Protein AF-A0A450VHU3-F1 (afdb_monomer)

Nearest PDB structures (foldseek):
  2o38-assembly1_A  TM=2.976E-01  e=6.116E+00  Rhodopseudomonas palustris CGA009

Structure (mmCIF, N/CA/C/O backbone):
data_AF-A0A450VHU3-F1
#
_entry.id   AF-A0A450VHU3-F1
#
loop_
_atom_site.group_PDB
_atom_site.id
_atom_site.type_symbol
_atom_site.label_atom_id
_atom_site.label_alt_id
_atom_site.label_comp_id
_atom_site.label_asym_id
_atom_site.label_entity_id
_atom_site.label_seq_id
_atom_site.pdbx_PDB_ins_code
_atom_site.Cartn_x
_atom_site.Cartn_y
_atom_site.Cartn_z
_atom_site.occupancy
_atom_site.B_iso_or_equiv
_atom_site.auth_seq_id
_atom_site.auth_comp_id
_atom_site.auth_asym_id
_atom_site.auth_atom_id
_atom_site.pdb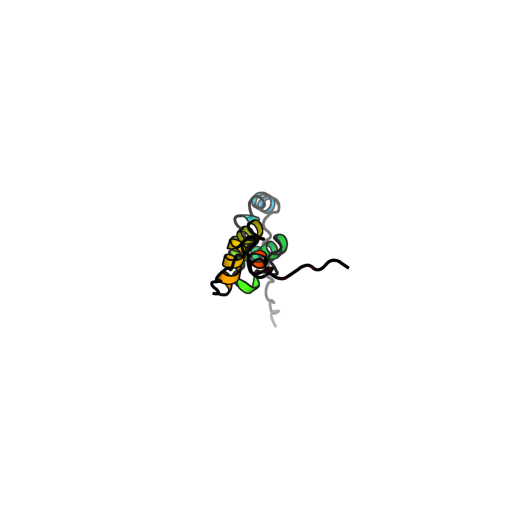x_PDB_model_num
ATOM 1 N N . MET A 1 1 ? 29.663 -41.269 -36.545 1.00 47.78 1 MET A N 1
ATOM 2 C CA . MET A 1 1 ? 29.900 -39.811 -36.421 1.00 47.78 1 MET A CA 1
ATOM 3 C C . MET A 1 1 ? 28.712 -39.185 -35.696 1.00 47.78 1 MET A C 1
ATOM 5 O O . MET A 1 1 ? 27.627 -39.164 -36.257 1.00 47.78 1 MET A O 1
ATOM 9 N N . LEU A 1 2 ? 28.878 -38.760 -34.440 1.00 49.16 2 LEU A N 1
ATOM 10 C CA . LEU A 1 2 ? 27.825 -38.135 -33.623 1.00 49.16 2 LEU A CA 1
ATOM 11 C C . LEU A 1 2 ? 27.987 -36.608 -33.668 1.00 49.16 2 LEU A C 1
ATOM 13 O O . LEU A 1 2 ? 29.069 -36.106 -33.373 1.00 49.16 2 LEU A O 1
ATOM 17 N N . ARG A 1 3 ? 26.937 -35.863 -34.042 1.00 57.44 3 ARG A N 1
ATOM 18 C CA . ARG A 1 3 ? 26.921 -34.396 -33.892 1.00 57.44 3 ARG A CA 1
ATOM 19 C C . ARG A 1 3 ? 26.882 -34.030 -32.400 1.00 57.44 3 ARG A C 1
ATOM 21 O O . ARG A 1 3 ? 26.161 -34.694 -31.653 1.00 57.44 3 ARG A O 1
ATOM 28 N N . PRO A 1 4 ? 27.574 -32.968 -31.954 1.00 61.75 4 PRO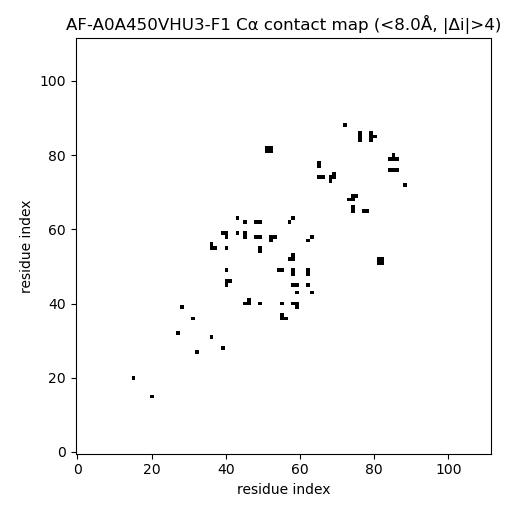 A N 1
ATOM 29 C CA . PRO A 1 4 ? 27.443 -32.505 -30.580 1.00 61.75 4 PRO A CA 1
ATOM 30 C C . PRO A 1 4 ? 26.038 -31.924 -30.354 1.00 61.75 4 PRO A C 1
ATOM 32 O O . PRO A 1 4 ? 25.518 -31.188 -31.195 1.00 61.75 4 PRO A O 1
ATOM 35 N N . ARG A 1 5 ? 25.418 -32.255 -29.210 1.00 52.56 5 ARG A N 1
ATOM 36 C CA . ARG A 1 5 ? 24.179 -31.613 -28.739 1.00 52.56 5 ARG A CA 1
ATOM 37 C C . ARG A 1 5 ? 24.461 -30.128 -28.518 1.00 52.56 5 ARG A C 1
ATOM 39 O O . ARG A 1 5 ? 25.167 -29.765 -27.582 1.00 52.56 5 ARG A O 1
ATOM 46 N N . SER A 1 6 ? 23.871 -29.277 -29.348 1.00 61.78 6 SER A N 1
ATOM 47 C CA . SER A 1 6 ? 23.689 -27.860 -29.048 1.00 61.78 6 SER A CA 1
ATOM 48 C C . SER A 1 6 ? 22.836 -27.742 -27.782 1.00 61.78 6 SER A C 1
ATOM 50 O O . SER A 1 6 ? 21.639 -28.032 -27.808 1.00 61.78 6 SER A O 1
ATOM 52 N N . GLY A 1 7 ? 23.466 -27.393 -26.658 1.00 66.75 7 GLY A N 1
ATOM 53 C CA . GLY A 1 7 ? 22.763 -27.045 -25.423 1.00 66.75 7 GLY A CA 1
ATOM 54 C C . GLY A 1 7 ? 21.861 -25.819 -25.623 1.00 66.75 7 GLY A C 1
ATOM 55 O O . GLY A 1 7 ? 22.026 -25.095 -26.609 1.00 66.75 7 GLY A O 1
ATOM 56 N N . PRO A 1 8 ? 20.892 -25.572 -24.724 1.00 58.72 8 PRO A N 1
ATOM 57 C CA . PRO A 1 8 ? 19.993 -24.436 -24.859 1.00 58.72 8 PRO A CA 1
ATOM 58 C C . PRO A 1 8 ? 20.810 -23.141 -24.874 1.00 58.72 8 PRO A C 1
ATOM 60 O O . PRO A 1 8 ? 21.558 -22.849 -23.939 1.00 58.72 8 PRO A O 1
ATOM 63 N N . SER A 1 9 ? 20.671 -22.375 -25.957 1.00 56.56 9 SER A N 1
ATOM 64 C CA . SER A 1 9 ? 21.189 -21.014 -26.048 1.00 56.56 9 SER A CA 1
ATOM 65 C C . SER A 1 9 ? 20.612 -20.224 -24.876 1.00 56.56 9 SER A C 1
ATOM 67 O O . SER A 1 9 ? 19.397 -20.018 -24.807 1.00 56.56 9 SER A O 1
ATOM 69 N N . LYS A 1 10 ? 21.464 -19.835 -23.915 1.00 60.94 10 LYS A N 1
ATOM 70 C CA . LYS A 1 10 ? 21.084 -18.884 -22.869 1.00 60.94 10 LYS A CA 1
ATOM 71 C C . LYS A 1 10 ? 20.579 -17.650 -23.606 1.00 60.94 10 LYS A C 1
ATOM 73 O O . LYS A 1 10 ? 21.378 -16.977 -24.254 1.00 60.94 10 LYS A O 1
ATOM 78 N N . ARG A 1 11 ? 19.267 -17.388 -23.561 1.00 53.41 11 ARG A N 1
ATOM 79 C CA . ARG A 1 11 ? 18.685 -16.156 -24.100 1.00 53.41 11 ARG A CA 1
ATOM 80 C C . ARG A 1 11 ? 19.435 -15.004 -23.443 1.00 53.41 11 ARG A C 1
ATOM 82 O O . ARG A 1 11 ? 19.249 -14.732 -22.262 1.00 53.41 11 ARG A O 1
ATOM 89 N N . ARG A 1 12 ? 20.350 -14.392 -24.191 1.00 56.09 12 ARG A N 1
ATOM 90 C CA . ARG A 1 12 ? 21.006 -13.157 -23.790 1.00 56.09 12 ARG A CA 1
ATOM 91 C C . ARG A 1 12 ? 19.868 -12.148 -23.749 1.00 56.09 12 ARG A C 1
ATOM 93 O O . ARG A 1 12 ? 19.287 -11.869 -24.794 1.00 56.09 12 ARG A O 1
ATOM 100 N N . PHE A 1 13 ? 19.475 -11.700 -22.559 1.00 55.38 13 PHE A N 1
ATOM 101 C CA . PHE A 1 13 ? 18.643 -10.509 -22.457 1.00 55.38 13 PHE A CA 1
ATOM 102 C C . PHE A 1 13 ? 19.382 -9.439 -23.260 1.00 55.38 13 PHE A C 1
ATOM 104 O O . PHE A 1 13 ? 20.540 -9.147 -22.959 1.00 55.38 13 PHE A O 1
ATOM 111 N N . ALA A 1 14 ? 18.794 -8.985 -24.367 1.00 57.59 14 ALA A N 1
ATOM 112 C CA . ALA A 1 14 ? 19.364 -7.888 -25.124 1.00 57.59 14 ALA A CA 1
ATOM 113 C C . ALA A 1 14 ? 19.279 -6.677 -24.200 1.00 57.59 14 ALA A C 1
ATOM 115 O O . ALA A 1 14 ? 18.187 -6.172 -23.947 1.00 57.59 14 ALA A O 1
ATOM 116 N N . SER A 1 15 ? 20.408 -6.306 -23.599 1.00 61.06 15 SER A N 1
ATOM 117 C CA . SER A 1 15 ? 20.477 -5.127 -22.753 1.00 61.06 15 SER A CA 1
ATOM 118 C C . SER A 1 15 ? 20.085 -3.937 -23.627 1.00 61.06 15 SER A C 1
ATOM 120 O O . SER A 1 15 ? 20.702 -3.776 -24.686 1.00 61.06 15 SER A O 1
ATOM 122 N N . PRO A 1 16 ? 19.071 -3.136 -23.252 1.00 70.06 16 PRO A N 1
ATOM 123 C CA . PRO A 1 16 ? 18.859 -1.860 -23.919 1.00 70.06 16 PRO A CA 1
ATOM 124 C C . PRO A 1 16 ? 20.165 -1.068 -23.866 1.00 70.06 16 PRO A C 1
ATOM 126 O O . PRO A 1 16 ? 20.967 -1.247 -22.938 1.00 70.06 16 PRO A O 1
ATOM 129 N N . ASN A 1 17 ? 20.404 -0.236 -24.878 1.00 86.12 17 ASN A N 1
ATOM 130 C CA . ASN A 1 17 ? 21.580 0.611 -24.844 1.00 86.12 17 ASN A CA 1
ATOM 131 C C . ASN A 1 17 ? 21.508 1.525 -23.606 1.00 86.12 17 ASN A C 1
ATOM 133 O O . ASN A 1 17 ? 20.420 1.913 -23.174 1.00 86.12 17 ASN A O 1
ATOM 137 N N . VAL A 1 18 ? 22.655 1.832 -23.003 1.00 84.75 18 VAL A N 1
ATOM 138 C CA . VAL A 1 18 ? 22.726 2.611 -21.760 1.00 84.75 18 VAL A CA 1
ATOM 139 C C . VAL A 1 18 ? 22.077 3.979 -21.953 1.00 84.75 18 VAL A C 1
ATOM 141 O O . VAL A 1 18 ? 21.338 4.425 -21.079 1.00 84.75 18 VAL A O 1
ATOM 144 N N . GLU A 1 19 ? 22.272 4.608 -23.111 1.00 88.56 19 GLU A N 1
ATOM 145 C CA . GLU A 1 19 ? 21.649 5.890 -23.441 1.00 88.56 19 GLU A CA 1
ATOM 146 C C . GLU A 1 19 ? 20.116 5.793 -23.464 1.00 88.56 19 GLU A C 1
ATOM 148 O O . GLU A 1 19 ? 19.445 6.642 -22.876 1.00 88.56 19 GLU A O 1
ATOM 153 N N . ASP A 1 20 ? 19.555 4.728 -24.045 1.00 87.62 20 ASP A N 1
ATOM 154 C CA . ASP A 1 20 ? 18.103 4.501 -24.079 1.00 87.62 20 ASP A CA 1
ATOM 155 C C . ASP A 1 20 ? 17.545 4.275 -22.668 1.00 87.62 20 ASP A C 1
ATOM 157 O O . ASP A 1 20 ? 16.483 4.790 -22.309 1.00 87.62 20 ASP A O 1
ATOM 161 N N . ALA A 1 21 ? 18.285 3.531 -21.840 1.00 83.50 21 ALA A N 1
ATOM 162 C CA . ALA A 1 21 ? 17.920 3.297 -20.451 1.00 83.50 21 ALA A CA 1
ATOM 163 C C . ALA A 1 21 ? 17.919 4.603 -19.646 1.00 83.50 21 ALA A C 1
ATOM 165 O O . ALA A 1 21 ? 16.960 4.856 -18.920 1.00 83.50 21 ALA A O 1
ATOM 166 N N . ILE A 1 22 ? 18.942 5.452 -19.808 1.00 86.75 22 ILE A N 1
ATOM 167 C CA . ILE A 1 22 ? 19.038 6.765 -19.148 1.00 86.75 22 ILE A CA 1
ATOM 168 C C . ILE A 1 22 ? 17.852 7.650 -19.535 1.00 86.75 22 ILE A C 1
ATOM 170 O O . ILE A 1 22 ? 17.225 8.245 -18.657 1.00 86.75 22 ILE A O 1
ATOM 174 N N . VAL A 1 23 ? 17.510 7.705 -20.825 1.00 89.31 23 VAL A N 1
ATOM 175 C CA . VAL A 1 23 ? 16.359 8.474 -21.326 1.00 89.31 23 VAL A CA 1
ATOM 176 C C . VAL A 1 23 ? 15.036 7.960 -20.746 1.00 89.31 23 VAL A C 1
ATOM 178 O O . VAL A 1 23 ? 14.119 8.750 -20.535 1.00 89.31 23 VAL A O 1
ATOM 181 N N . GLY A 1 24 ? 14.936 6.664 -20.442 1.00 83.44 24 GLY A N 1
ATOM 182 C CA . GLY A 1 24 ? 13.753 6.044 -19.840 1.00 83.44 24 GLY A CA 1
ATOM 183 C C . GLY A 1 24 ? 13.625 6.182 -18.316 1.00 83.44 24 GLY A C 1
ATOM 184 O O . GLY A 1 24 ? 12.571 5.850 -17.773 1.00 83.44 24 GLY A O 1
ATOM 185 N N . LEU A 1 25 ? 14.656 6.654 -17.603 1.00 86.50 25 LEU A N 1
ATOM 186 C CA . LEU A 1 25 ? 14.618 6.784 -16.136 1.00 86.50 25 LEU A CA 1
ATOM 187 C C . LEU A 1 25 ? 13.600 7.818 -15.615 1.00 86.50 25 LEU A C 1
ATOM 189 O O . LEU A 1 25 ? 12.936 7.540 -14.607 1.00 86.50 25 LEU A O 1
ATOM 193 N N . PRO A 1 26 ? 1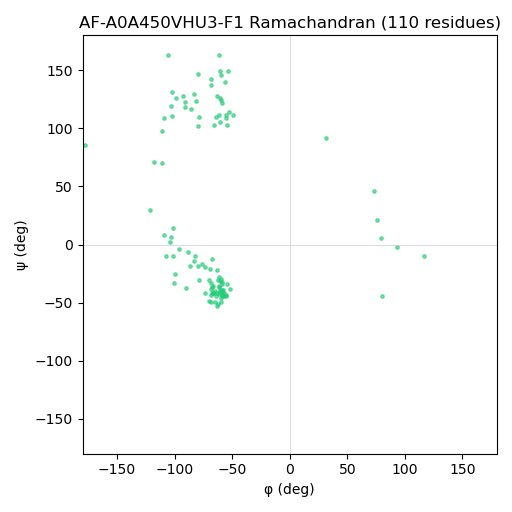3.447 9.009 -16.226 1.00 91.25 26 PRO A N 1
ATOM 194 C CA . PRO A 1 26 ? 12.494 9.999 -15.742 1.00 91.25 26 PRO A CA 1
ATOM 195 C C . PRO A 1 26 ? 11.055 9.467 -15.761 1.00 91.25 26 PRO A C 1
ATOM 197 O O . PRO A 1 26 ? 10.541 9.018 -16.781 1.00 91.25 26 PRO A O 1
ATOM 200 N N . GLY A 1 27 ? 10.372 9.540 -14.615 1.00 86.56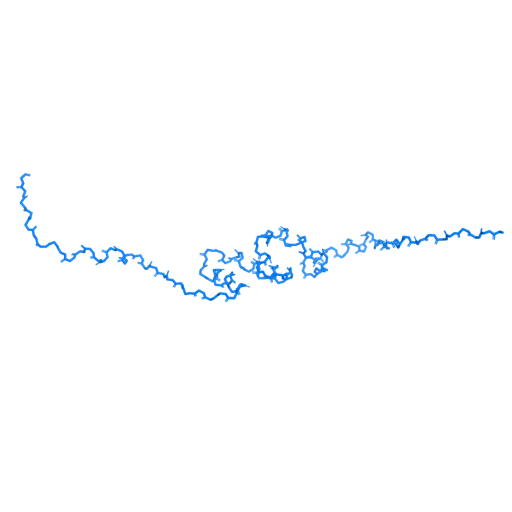 27 GLY A N 1
ATOM 201 C CA . GLY A 1 27 ? 8.971 9.119 -14.497 1.00 86.56 27 GLY A CA 1
ATOM 202 C C . GLY A 1 27 ? 8.750 7.606 -14.379 1.00 86.56 27 GLY A C 1
ATOM 203 O O . GLY A 1 27 ? 7.596 7.179 -14.313 1.00 86.56 27 GLY A O 1
ATOM 204 N N . ILE A 1 28 ? 9.809 6.796 -14.268 1.00 90.12 28 ILE A N 1
ATOM 205 C CA . ILE A 1 28 ? 9.692 5.335 -14.116 1.00 90.12 28 ILE A CA 1
ATOM 206 C C . ILE A 1 28 ? 8.897 4.923 -12.867 1.00 90.12 28 ILE A C 1
ATOM 208 O O . ILE A 1 28 ? 8.209 3.910 -12.885 1.00 90.12 28 ILE A O 1
ATOM 212 N N . LYS A 1 29 ? 8.919 5.731 -11.797 1.00 85.06 29 LYS A N 1
ATOM 213 C CA . LYS A 1 29 ? 8.114 5.507 -10.580 1.00 85.06 29 LYS A CA 1
ATOM 214 C C . LYS A 1 29 ? 6.615 5.824 -10.768 1.00 85.06 29 LYS A C 1
ATOM 216 O O . LYS A 1 29 ? 5.803 5.379 -9.971 1.00 85.06 29 LYS A O 1
ATOM 221 N N . LEU A 1 30 ? 6.249 6.602 -11.797 1.00 86.88 30 LEU A N 1
ATOM 222 C CA . LEU A 1 30 ? 4.851 6.930 -12.128 1.00 86.88 30 LEU A CA 1
ATOM 223 C C . LEU A 1 30 ? 4.238 5.917 -13.101 1.00 86.88 30 LEU A C 1
ATOM 225 O O . LEU A 1 30 ? 3.060 5.594 -12.998 1.00 86.88 30 LEU A O 1
ATOM 229 N N . ARG A 1 31 ? 5.029 5.438 -14.066 1.00 87.31 31 ARG A N 1
ATOM 230 C CA . ARG A 1 31 ? 4.654 4.371 -15.005 1.00 87.31 31 ARG A CA 1
ATOM 231 C C . ARG A 1 31 ? 5.595 3.196 -14.813 1.00 87.31 31 ARG A C 1
ATOM 233 O O . ARG A 1 31 ? 6.493 2.958 -15.617 1.00 87.31 31 ARG A O 1
ATOM 240 N N . SER A 1 32 ? 5.414 2.523 -13.686 1.00 87.44 32 SER A N 1
ATOM 241 C CA . SER A 1 32 ? 6.291 1.441 -13.268 1.00 87.44 32 SER A CA 1
ATOM 242 C C . SER A 1 32 ? 5.902 0.131 -13.938 1.00 87.44 32 SER A C 1
ATOM 244 O O . SER A 1 32 ? 4.737 -0.252 -13.875 1.00 87.44 32 SER A O 1
ATOM 246 N N . PRO A 1 33 ? 6.861 -0.579 -14.547 1.00 90.25 33 PRO A N 1
ATOM 247 C CA . PRO A 1 33 ? 6.663 -1.973 -14.911 1.00 90.25 33 PRO A CA 1
ATOM 248 C C . PRO A 1 33 ? 6.383 -2.825 -13.665 1.00 90.25 33 PRO A C 1
ATOM 250 O O . PRO A 1 33 ? 6.954 -2.563 -12.604 1.00 90.25 33 PRO A O 1
ATOM 253 N N . ASP A 1 34 ? 5.601 -3.896 -13.810 1.00 91.56 34 ASP A N 1
ATOM 254 C CA . ASP A 1 34 ? 5.166 -4.747 -12.689 1.00 91.56 34 ASP A CA 1
ATOM 255 C C . ASP A 1 34 ? 6.324 -5.297 -11.841 1.00 91.56 34 ASP A C 1
ATOM 257 O O . ASP A 1 34 ? 6.220 -5.401 -10.620 1.00 91.56 34 ASP A O 1
ATOM 261 N N . PHE A 1 35 ? 7.473 -5.587 -12.465 1.00 91.56 35 PHE A N 1
ATOM 262 C CA . PHE A 1 35 ? 8.656 -6.085 -11.756 1.00 91.56 35 PHE A CA 1
ATOM 263 C C . PHE A 1 35 ? 9.227 -5.081 -10.740 1.00 91.56 35 PHE A C 1
ATOM 265 O O . PHE A 1 35 ? 9.948 -5.481 -9.827 1.00 91.56 35 PHE A O 1
ATOM 272 N N . LEU A 1 36 ? 8.942 -3.785 -10.901 1.00 94.25 36 LEU A N 1
ATOM 273 C CA . LEU A 1 36 ? 9.424 -2.724 -10.019 1.00 94.25 36 LEU A CA 1
ATOM 274 C C . LEU A 1 36 ? 8.501 -2.526 -8.807 1.00 94.25 36 LEU A C 1
ATOM 276 O O . LEU A 1 36 ? 8.932 -1.959 -7.804 1.00 94.25 36 LEU A O 1
ATOM 280 N N . LEU A 1 37 ? 7.253 -3.009 -8.862 1.00 94.81 37 LEU A N 1
ATOM 281 C CA . LEU A 1 37 ? 6.258 -2.783 -7.808 1.00 94.81 37 LEU A CA 1
ATOM 282 C C . LEU A 1 37 ? 6.704 -3.301 -6.430 1.00 94.81 37 LEU A C 1
ATOM 284 O O . LEU A 1 37 ? 6.577 -2.540 -5.474 1.00 94.81 37 LEU A O 1
ATOM 288 N N . PRO A 1 38 ? 7.296 -4.507 -6.279 1.00 94.19 38 PRO A N 1
ATOM 289 C CA . PRO A 1 38 ? 7.782 -4.958 -4.972 1.00 94.19 38 PRO A CA 1
ATOM 290 C C . PRO A 1 38 ? 8.869 -4.045 -4.392 1.00 94.19 38 PRO A C 1
ATOM 292 O O . PRO A 1 38 ? 8.892 -3.790 -3.189 1.00 94.19 38 PRO A O 1
ATOM 295 N N . TRP A 1 39 ? 9.747 -3.510 -5.247 1.00 95.38 39 TRP A N 1
ATOM 296 C CA . TRP A 1 39 ? 10.770 -2.559 -4.818 1.00 95.38 39 TRP A CA 1
ATOM 297 C C . TRP A 1 39 ? 10.150 -1.224 -4.399 1.00 95.38 39 TRP A C 1
ATOM 299 O O . TRP A 1 39 ? 10.565 -0.656 -3.398 1.00 95.38 39 TRP A O 1
ATOM 309 N N . LEU A 1 40 ? 9.116 -0.752 -5.100 1.00 95.88 40 LEU A N 1
ATOM 310 C CA . LEU A 1 40 ? 8.390 0.463 -4.719 1.00 95.88 40 LEU A CA 1
ATOM 311 C C . LEU A 1 40 ? 7.611 0.302 -3.412 1.00 95.88 40 LEU A C 1
ATOM 313 O O . LEU A 1 40 ? 7.573 1.235 -2.618 1.00 95.88 40 LEU A O 1
ATOM 317 N N . VAL A 1 41 ? 7.032 -0.871 -3.151 1.00 96.56 41 VAL A N 1
ATOM 318 C CA . VAL A 1 41 ? 6.409 -1.181 -1.854 1.00 96.56 41 VAL A CA 1
ATOM 319 C C . VAL A 1 41 ? 7.433 -1.047 -0.722 1.00 96.56 41 VAL A C 1
ATOM 321 O O . VAL A 1 41 ? 7.130 -0.440 0.305 1.00 96.56 41 VAL A O 1
ATOM 324 N N . TRP A 1 42 ? 8.653 -1.555 -0.919 1.00 96.25 42 TRP A N 1
ATOM 325 C CA . TRP A 1 42 ? 9.745 -1.411 0.047 1.00 96.25 42 TRP A CA 1
ATOM 326 C C . TRP A 1 42 ? 10.249 0.033 0.170 1.00 96.25 42 TRP A C 1
ATOM 328 O O . TRP A 1 42 ? 10.319 0.553 1.277 1.00 96.25 42 TRP A O 1
ATOM 338 N N . GLU A 1 43 ? 10.539 0.697 -0.951 1.00 95.75 43 GLU A N 1
ATOM 339 C CA . GLU A 1 43 ? 11.034 2.082 -1.019 1.00 95.75 43 GLU A CA 1
ATOM 340 C C . GLU A 1 43 ? 10.070 3.039 -0.324 1.00 95.75 43 GLU A C 1
ATOM 342 O O . GLU A 1 43 ? 10.473 3.940 0.412 1.00 95.75 43 GLU A O 1
ATOM 347 N N . TYR A 1 44 ? 8.770 2.838 -0.542 1.00 95.25 44 TYR A N 1
ATOM 348 C CA . TYR A 1 44 ? 7.779 3.626 0.149 1.00 95.25 44 TYR A CA 1
ATOM 349 C C . TYR A 1 44 ? 7.608 3.181 1.595 1.00 95.25 44 TYR A C 1
ATOM 351 O O . TYR A 1 44 ? 7.082 3.986 2.333 1.00 95.25 44 TYR A O 1
ATOM 359 N N . GLY A 1 45 ? 8.039 2.015 2.072 1.00 94.94 45 GLY A N 1
ATOM 360 C CA . GLY A 1 45 ? 7.794 1.576 3.456 1.00 94.94 45 GLY A CA 1
ATOM 361 C C . GLY A 1 45 ? 6.336 1.167 3.669 1.00 94.94 45 GLY A C 1
ATOM 362 O O . GLY A 1 45 ? 5.651 1.658 4.567 1.00 94.94 45 GLY A O 1
ATOM 363 N N . LEU A 1 46 ? 5.818 0.378 2.729 1.00 96.00 46 LEU A N 1
ATOM 364 C CA . LEU A 1 46 ? 4.460 -0.173 2.723 1.00 96.00 46 LEU A CA 1
ATOM 365 C C . LEU A 1 46 ? 4.452 -1.684 2.988 1.00 96.00 46 LEU A C 1
ATOM 367 O O . LEU A 1 46 ? 3.413 -2.327 2.871 1.00 96.00 46 LEU A O 1
ATOM 371 N N . THR A 1 47 ? 5.598 -2.258 3.344 1.00 95.81 47 THR A N 1
ATOM 372 C CA . THR A 1 47 ? 5.799 -3.697 3.552 1.00 95.81 47 THR A CA 1
ATOM 373 C C . THR A 1 47 ? 4.890 -4.297 4.619 1.00 95.81 47 THR A C 1
ATOM 375 O O . THR A 1 47 ? 4.473 -5.443 4.498 1.00 95.81 47 THR A O 1
ATOM 378 N N . GLU A 1 48 ? 4.544 -3.520 5.635 1.00 93.62 48 GLU A N 1
ATOM 379 C CA . GLU A 1 48 ? 3.727 -3.922 6.776 1.00 93.62 48 GLU A CA 1
ATOM 380 C C . GLU A 1 48 ? 2.240 -3.953 6.425 1.00 93.62 48 GLU A C 1
ATOM 382 O O . GLU A 1 48 ? 1.493 -4.743 6.994 1.00 93.62 48 GLU A O 1
ATOM 387 N N . VAL A 1 49 ? 1.809 -3.096 5.494 1.00 93.88 49 VAL A N 1
ATOM 388 C CA . VAL A 1 49 ? 0.395 -2.956 5.113 1.00 93.88 49 VAL A CA 1
ATOM 389 C C . VAL A 1 49 ? 0.042 -3.704 3.831 1.00 93.88 49 VAL A C 1
ATOM 391 O O . VAL A 1 49 ? -1.101 -4.122 3.661 1.00 93.88 49 VAL A O 1
ATOM 394 N N . ALA A 1 50 ? 1.018 -3.928 2.949 1.00 95.12 50 ALA A N 1
ATOM 395 C CA . ALA A 1 50 ? 0.825 -4.630 1.684 1.00 95.12 50 ALA A CA 1
ATOM 396 C C . ALA A 1 50 ? 0.130 -6.004 1.818 1.00 95.12 50 ALA A C 1
ATOM 398 O O . ALA A 1 50 ? -0.726 -6.290 0.978 1.00 95.12 50 ALA A O 1
ATOM 399 N N . PRO A 1 51 ? 0.393 -6.835 2.854 1.00 95.00 51 PRO A N 1
ATOM 400 C CA . PRO A 1 51 ? -0.287 -8.122 3.011 1.00 95.00 51 PRO A CA 1
ATOM 401 C C . PRO A 1 51 ? -1.808 -8.024 3.179 1.00 95.00 51 PRO A C 1
ATOM 403 O O . PRO A 1 51 ? -2.510 -8.954 2.797 1.00 95.00 51 PRO A O 1
ATOM 406 N N . TYR A 1 52 ? -2.325 -6.914 3.717 1.00 94.19 52 TYR A N 1
ATOM 407 C CA . TYR A 1 52 ? -3.769 -6.713 3.898 1.00 94.19 52 TYR A CA 1
ATOM 408 C C . TYR A 1 52 ? -4.475 -6.280 2.609 1.00 94.19 52 TYR A C 1
ATOM 410 O O . TYR A 1 52 ? -5.689 -6.398 2.508 1.00 94.19 52 TYR A O 1
ATOM 418 N N . ILE A 1 53 ? -3.718 -5.786 1.628 1.00 94.75 53 ILE A N 1
ATOM 419 C CA . ILE A 1 53 ? -4.231 -5.276 0.351 1.00 94.75 53 ILE A CA 1
ATOM 420 C C . ILE A 1 53 ? -4.058 -6.318 -0.768 1.00 94.75 53 ILE A C 1
ATOM 422 O O . ILE A 1 53 ? -4.875 -6.404 -1.683 1.00 94.75 53 ILE A O 1
ATOM 426 N N . GLY A 1 54 ? -2.997 -7.126 -0.705 1.00 91.38 54 GLY A N 1
ATOM 427 C CA . GLY A 1 54 ? -2.733 -8.248 -1.610 1.00 91.38 54 GLY A CA 1
ATOM 428 C C . GLY A 1 54 ? -2.140 -7.858 -2.969 1.00 91.38 54 GLY A C 1
ATOM 429 O O . GLY A 1 54 ? -1.177 -8.485 -3.406 1.00 91.38 54 GLY A O 1
ATOM 430 N N . ASP A 1 55 ? -2.659 -6.816 -3.623 1.00 93.69 55 ASP A N 1
ATOM 431 C CA . ASP A 1 55 ? -2.124 -6.308 -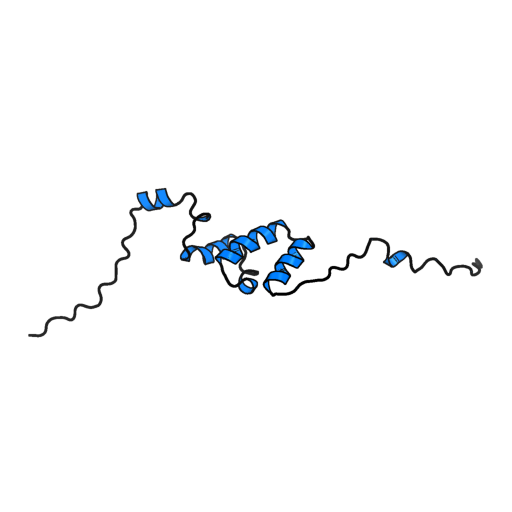4.895 1.00 93.69 55 ASP A CA 1
ATOM 432 C C . ASP A 1 55 ? -1.056 -5.213 -4.667 1.00 93.69 55 ASP A C 1
ATOM 434 O O . ASP A 1 55 ? -1.360 -4.193 -4.045 1.00 93.69 55 ASP A O 1
ATOM 438 N N . PRO A 1 56 ? 0.190 -5.359 -5.167 1.00 93.88 56 PRO A N 1
ATOM 439 C CA . PRO A 1 56 ? 1.255 -4.371 -4.960 1.00 93.88 56 PRO A CA 1
ATOM 440 C C . PRO A 1 56 ? 0.953 -2.984 -5.543 1.00 93.88 56 PRO A C 1
ATOM 442 O O . PRO A 1 56 ? 1.333 -1.973 -4.952 1.00 93.88 56 PRO A O 1
ATOM 445 N N . GLY A 1 57 ? 0.272 -2.915 -6.691 1.00 94.19 57 GLY A N 1
ATOM 446 C CA . GLY A 1 57 ? -0.106 -1.643 -7.313 1.00 94.19 57 GLY A CA 1
ATOM 447 C C . GLY A 1 57 ? -1.153 -0.897 -6.485 1.00 94.19 57 GLY A C 1
ATOM 448 O O . GLY A 1 57 ? -1.035 0.308 -6.246 1.00 94.19 57 GLY A O 1
ATOM 449 N N . LEU A 1 58 ? -2.148 -1.629 -5.987 1.00 94.56 58 LEU A N 1
ATOM 450 C CA . LEU A 1 58 ? -3.151 -1.153 -5.042 1.00 94.56 58 LEU A CA 1
ATOM 451 C C . LEU A 1 58 ? -2.505 -0.747 -3.716 1.00 94.56 58 LEU A C 1
ATOM 453 O O . LEU A 1 58 ? -2.827 0.318 -3.202 1.00 94.56 58 LEU A O 1
ATOM 457 N N . ALA A 1 59 ? -1.547 -1.524 -3.205 1.00 95.69 59 ALA A N 1
ATOM 458 C CA . ALA A 1 59 ? -0.832 -1.213 -1.971 1.00 95.69 59 ALA A CA 1
ATOM 459 C C . ALA A 1 59 ? -0.078 0.115 -2.067 1.00 95.69 59 ALA A C 1
ATOM 461 O O . ALA A 1 59 ? -0.127 0.906 -1.131 1.00 95.69 59 ALA A O 1
ATOM 462 N N . ILE A 1 60 ? 0.559 0.404 -3.206 1.00 95.44 60 ILE A N 1
ATOM 463 C CA . ILE A 1 60 ? 1.181 1.710 -3.463 1.00 95.44 60 ILE A CA 1
ATOM 464 C C . ILE A 1 60 ? 0.113 2.807 -3.465 1.00 95.44 60 ILE A C 1
ATOM 466 O O . ILE A 1 60 ? 0.246 3.795 -2.748 1.00 95.44 60 ILE A O 1
ATOM 470 N N . ARG A 1 61 ? -0.972 2.639 -4.225 1.00 94.06 61 ARG A N 1
ATOM 471 C CA . ARG A 1 61 ? -1.999 3.681 -4.360 1.00 94.06 61 ARG A CA 1
ATOM 472 C C . ARG A 1 61 ? -2.709 3.994 -3.038 1.00 94.06 61 ARG A C 1
ATOM 474 O O . ARG A 1 61 ? -2.742 5.151 -2.628 1.00 94.06 61 ARG A O 1
ATOM 481 N N . GLU A 1 62 ? -3.242 2.977 -2.372 1.00 94.69 62 GLU A N 1
ATOM 482 C CA . GLU A 1 62 ? -3.991 3.117 -1.117 1.00 94.69 62 GLU A CA 1
ATOM 483 C C . GLU A 1 62 ? -3.055 3.417 0.057 1.00 94.69 62 GLU A C 1
ATOM 485 O O . GLU A 1 62 ? -3.328 4.289 0.879 1.00 94.69 62 GLU A O 1
ATOM 490 N N . GLY A 1 63 ? -1.902 2.748 0.113 1.00 94.69 63 GLY A N 1
ATOM 491 C CA . GLY A 1 63 ? -0.944 2.884 1.204 1.00 94.69 63 GLY A CA 1
ATOM 492 C C . GLY A 1 63 ? -0.291 4.265 1.284 1.00 94.69 63 GLY A C 1
ATOM 493 O O . GLY A 1 63 ? -0.066 4.771 2.387 1.00 94.69 63 GLY A O 1
ATOM 494 N N . LEU A 1 64 ? -0.026 4.921 0.145 1.00 94.25 64 LEU A N 1
ATOM 495 C CA . LEU A 1 64 ? 0.456 6.310 0.135 1.00 94.25 64 LEU A CA 1
ATOM 496 C C . LEU A 1 64 ? -0.604 7.290 0.659 1.00 94.25 64 LEU A C 1
ATOM 498 O O . LEU A 1 64 ? -0.265 8.181 1.441 1.00 94.25 64 LEU A O 1
ATOM 502 N N . ILE A 1 65 ? -1.873 7.113 0.273 1.00 93.69 65 ILE A N 1
ATOM 503 C CA . ILE A 1 65 ? -2.989 7.943 0.761 1.00 93.69 65 ILE A CA 1
ATOM 504 C C . ILE A 1 65 ? -3.173 7.735 2.266 1.00 93.69 65 ILE A C 1
ATOM 506 O O . ILE A 1 65 ? -3.201 8.706 3.027 1.00 93.69 65 ILE A O 1
ATOM 510 N N . TRP A 1 66 ? -3.232 6.476 2.702 1.00 95.00 66 TRP A N 1
ATOM 511 C CA . TRP A 1 66 ? -3.364 6.094 4.105 1.00 95.00 66 TRP A CA 1
ATOM 512 C C . TRP A 1 66 ? -2.262 6.701 4.972 1.00 95.00 66 TRP A C 1
ATOM 514 O O . TRP A 1 66 ? -2.550 7.276 6.022 1.00 95.00 66 TRP A O 1
ATOM 524 N N . ARG A 1 67 ? -1.001 6.668 4.513 1.00 93.88 67 ARG A N 1
ATOM 525 C CA . ARG A 1 67 ? 0.126 7.260 5.250 1.00 93.88 67 ARG A CA 1
ATOM 526 C C . ARG A 1 67 ? -0.094 8.730 5.569 1.00 93.88 67 ARG A C 1
ATOM 528 O O . ARG A 1 67 ? 0.227 9.159 6.676 1.00 93.88 67 ARG A O 1
ATOM 535 N N . HIS A 1 68 ? -0.594 9.485 4.596 1.00 94.25 68 HIS A N 1
ATOM 536 C CA . HIS A 1 68 ? -0.786 10.925 4.730 1.00 94.25 68 HIS A CA 1
ATOM 537 C C . HIS A 1 68 ? -1.907 11.281 5.716 1.00 94.25 68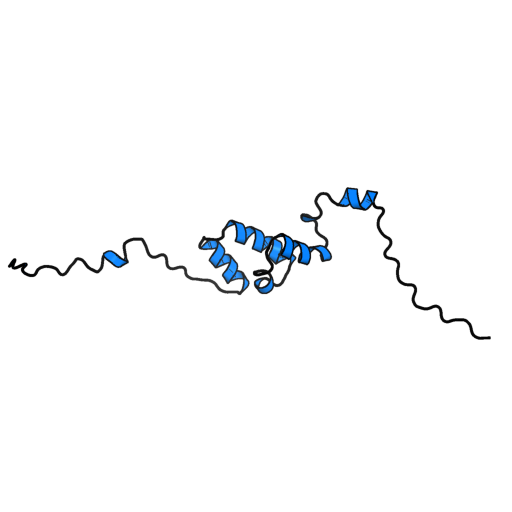 HIS A C 1
ATOM 539 O O . HIS A 1 68 ? -1.928 12.388 6.238 1.00 94.25 68 HIS A O 1
ATOM 545 N N . ARG A 1 69 ? -2.821 10.341 5.985 1.00 94.62 69 ARG A N 1
ATOM 546 C CA . ARG A 1 69 ? -3.961 10.511 6.895 1.00 94.62 69 ARG A CA 1
ATOM 547 C C . ARG A 1 69 ? -3.765 9.817 8.246 1.00 94.62 69 ARG A C 1
ATOM 549 O O . ARG A 1 69 ? -4.669 9.836 9.070 1.00 94.62 69 ARG A O 1
ATOM 556 N N . ARG A 1 70 ? -2.615 9.178 8.501 1.00 90.88 70 ARG A N 1
ATOM 557 C CA . ARG A 1 70 ? -2.399 8.449 9.764 1.00 90.88 70 ARG A CA 1
ATOM 558 C C . ARG A 1 70 ? -2.609 9.352 10.977 1.00 90.88 70 ARG A C 1
ATOM 560 O O . ARG A 1 70 ? -2.156 10.490 10.994 1.00 90.88 70 ARG A O 1
ATOM 567 N N . GLY A 1 71 ? -3.243 8.786 12.001 1.00 89.81 71 GLY A N 1
ATOM 568 C CA . GLY A 1 71 ? -3.640 9.508 13.209 1.00 89.81 71 GLY A CA 1
ATOM 569 C C . GLY A 1 71 ? -5.068 10.055 13.162 1.00 89.81 71 GLY A C 1
ATOM 570 O O . GLY A 1 71 ? -5.509 10.613 14.158 1.00 89.81 71 GLY A O 1
ATOM 571 N N . THR A 1 72 ? -5.795 9.877 12.053 1.00 93.69 72 THR A N 1
ATOM 572 C CA . THR A 1 72 ? -7.225 10.197 11.955 1.00 93.69 72 THR A CA 1
ATOM 573 C C . THR A 1 72 ? -8.097 8.942 11.958 1.00 93.69 72 THR A C 1
ATOM 575 O O . THR A 1 72 ? -7.631 7.828 11.691 1.00 93.69 72 THR A O 1
ATOM 578 N N . THR A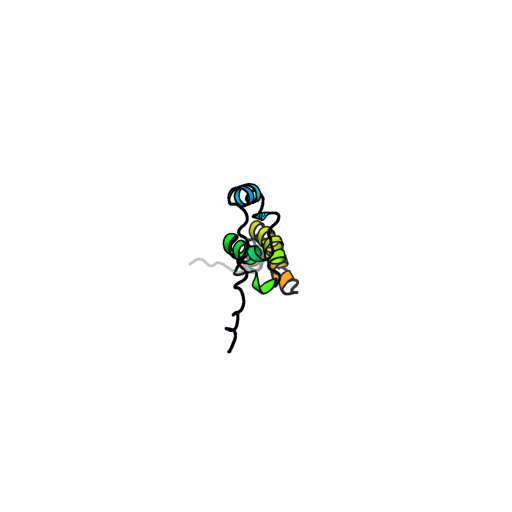 1 73 ? -9.385 9.144 12.218 1.00 93.75 73 THR A N 1
ATOM 579 C CA . THR A 1 73 ? -10.448 8.143 12.074 1.00 93.75 73 THR A CA 1
ATOM 580 C C . THR A 1 73 ? -10.542 7.615 10.640 1.00 93.75 73 THR A C 1
ATOM 582 O O . THR A 1 73 ? -10.602 6.405 10.442 1.00 93.75 73 THR A O 1
ATOM 585 N N . ASP A 1 74 ? -10.403 8.483 9.634 1.00 93.25 74 ASP A N 1
ATOM 586 C CA . ASP A 1 74 ? -10.403 8.093 8.216 1.00 93.25 74 ASP A CA 1
ATOM 587 C C . ASP A 1 74 ? -9.308 7.072 7.874 1.00 93.25 74 ASP A C 1
ATOM 589 O O . ASP A 1 74 ? -9.517 6.161 7.072 1.00 93.25 74 ASP A O 1
ATOM 593 N N . ALA A 1 75 ? -8.108 7.215 8.449 1.00 94.00 75 ALA A N 1
ATOM 594 C CA . ALA A 1 75 ? -7.030 6.257 8.210 1.00 94.00 75 ALA A CA 1
ATOM 595 C C . ALA A 1 75 ? -7.311 4.897 8.859 1.00 94.00 75 ALA A C 1
ATOM 597 O O . ALA A 1 75 ? -6.870 3.872 8.331 1.00 94.00 75 ALA A O 1
ATOM 598 N N . LEU A 1 76 ? -8.039 4.880 9.978 1.00 93.06 76 LEU A N 1
ATOM 599 C CA . LEU A 1 76 ? -8.487 3.650 10.624 1.00 93.06 76 LEU A CA 1
ATOM 600 C C . LEU A 1 76 ? -9.556 2.951 9.779 1.00 93.06 76 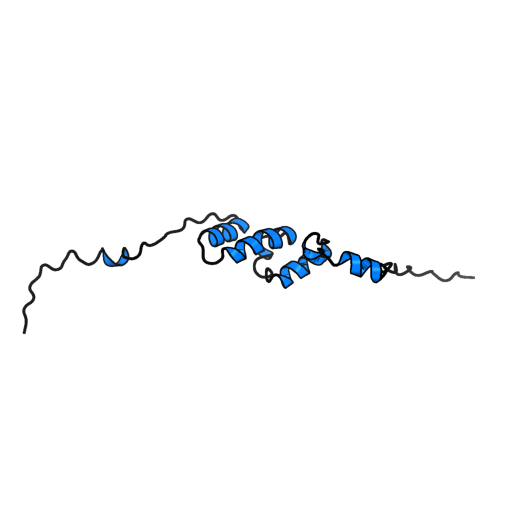LEU A C 1
ATOM 602 O O . LEU A 1 76 ? -9.415 1.765 9.490 1.00 93.06 76 LEU A O 1
ATOM 606 N N . GLU A 1 77 ? -10.571 3.687 9.329 1.00 94.25 77 GLU A N 1
ATOM 607 C CA . GLU A 1 77 ? -11.613 3.177 8.430 1.00 94.25 77 GLU A CA 1
ATOM 608 C C . GLU A 1 77 ? -11.022 2.623 7.132 1.00 94.25 77 GLU A C 1
ATOM 610 O O . GLU A 1 77 ? -11.370 1.522 6.713 1.00 94.25 77 GLU A O 1
ATOM 615 N N . CYS A 1 78 ? -10.070 3.340 6.529 1.00 93.69 78 CYS A N 1
ATOM 616 C CA . CYS A 1 78 ? -9.364 2.898 5.328 1.00 93.69 78 CYS A CA 1
ATOM 617 C C . CYS A 1 78 ? -8.620 1.569 5.551 1.00 93.69 78 CYS A C 1
ATOM 619 O O . CYS A 1 78 ? -8.790 0.636 4.767 1.00 93.69 78 CYS A O 1
ATOM 621 N N . ALA A 1 79 ? -7.842 1.456 6.635 1.00 93.75 79 ALA A N 1
ATOM 622 C CA . ALA A 1 79 ? -7.068 0.248 6.920 1.00 93.75 79 ALA A CA 1
ATOM 623 C C . ALA A 1 79 ? -7.951 -0.962 7.253 1.00 93.75 79 ALA A C 1
ATOM 625 O O . ALA A 1 79 ? -7.690 -2.071 6.786 1.00 93.75 79 ALA A O 1
ATOM 626 N N . LEU A 1 80 ? -9.009 -0.756 8.041 1.00 94.00 80 LEU A N 1
ATOM 627 C CA . LEU A 1 80 ? -9.976 -1.805 8.369 1.00 94.00 80 LEU A CA 1
ATOM 628 C C . LEU A 1 80 ? -10.800 -2.216 7.143 1.00 94.00 80 LEU A C 1
ATOM 630 O O . LEU A 1 80 ? -11.087 -3.401 6.961 1.00 94.00 80 LEU A O 1
ATOM 634 N N . GLY A 1 81 ? -11.083 -1.272 6.246 1.00 93.88 81 GLY A N 1
ATOM 635 C CA . GLY A 1 81 ? -11.739 -1.535 4.972 1.00 93.88 81 GLY A CA 1
ATOM 636 C C . GLY A 1 81 ? -10.970 -2.516 4.084 1.00 93.88 81 GLY A C 1
ATOM 637 O O . GLY A 1 81 ? -11.600 -3.333 3.414 1.00 93.88 81 GLY A O 1
ATOM 638 N N . TRP A 1 82 ? -9.630 -2.522 4.119 1.00 94.25 82 TRP A N 1
ATOM 639 C CA . TRP A 1 82 ? -8.816 -3.481 3.350 1.00 94.25 82 TRP A CA 1
ATOM 640 C C . TRP A 1 82 ? -9.094 -4.940 3.724 1.00 94.25 82 TRP A C 1
ATOM 642 O O . TRP A 1 82 ? -9.036 -5.817 2.868 1.00 94.25 82 TRP A O 1
ATOM 652 N N . ILE A 1 83 ? -9.459 -5.190 4.982 1.00 94.44 83 ILE A N 1
ATOM 653 C CA . ILE A 1 83 ? -9.823 -6.519 5.491 1.00 94.44 83 ILE A CA 1
ATOM 654 C C . ILE A 1 83 ? -11.342 -6.714 5.617 1.00 94.44 83 ILE A C 1
ATOM 656 O O . ILE A 1 83 ? -11.792 -7.668 6.250 1.00 94.44 83 ILE A O 1
ATOM 660 N N . GLY A 1 84 ? -12.142 -5.831 5.009 1.00 94.19 84 GLY A N 1
ATOM 661 C CA . GLY A 1 84 ? -13.602 -5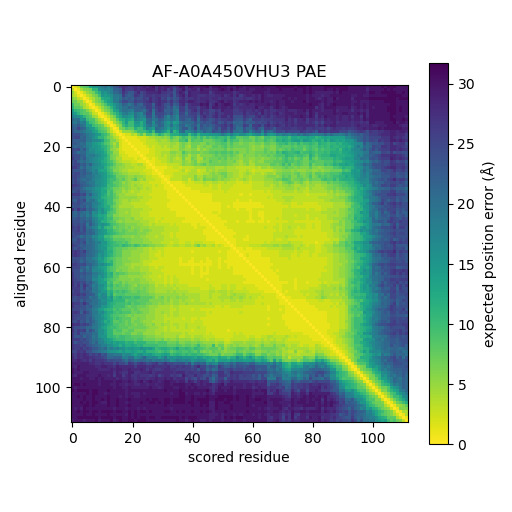.938 4.975 1.00 94.19 84 GLY A CA 1
ATOM 662 C C . GLY A 1 84 ? -14.303 -5.566 6.283 1.00 94.19 84 GLY A C 1
ATOM 663 O O . GLY A 1 84 ? -15.439 -5.983 6.502 1.00 94.19 84 GLY A O 1
ATOM 664 N N . ILE A 1 85 ? -13.648 -4.799 7.157 1.00 95.19 85 ILE A N 1
ATOM 665 C CA . ILE A 1 85 ? -14.208 -4.345 8.433 1.00 95.19 85 ILE A CA 1
ATOM 666 C C . ILE A 1 85 ? -14.656 -2.887 8.313 1.00 95.19 85 ILE A C 1
ATOM 668 O O . ILE A 1 85 ? -13.896 -2.024 7.883 1.00 95.19 85 ILE A O 1
ATOM 672 N N . SER A 1 86 ? -15.883 -2.608 8.756 1.00 91.94 86 SER A N 1
ATOM 673 C CA . SER A 1 86 ? -16.407 -1.249 8.915 1.00 91.94 86 SER A CA 1
ATOM 674 C C . SER A 1 86 ? -16.519 -0.934 10.412 1.00 91.94 86 SER A C 1
ATOM 676 O O . SER A 1 86 ? -17.341 -1.553 11.092 1.00 91.94 86 SER A O 1
ATOM 678 N N . PRO A 1 87 ? -15.662 -0.054 10.960 1.00 86.69 87 PRO A N 1
ATOM 679 C CA . PRO A 1 87 ? -15.692 0.278 12.380 1.00 86.69 87 PRO A CA 1
ATOM 680 C C . PRO A 1 87 ? -16.801 1.286 12.702 1.00 86.69 87 PRO A C 1
ATOM 682 O O . PRO A 1 87 ? -17.076 2.194 11.922 1.00 86.69 87 PRO A O 1
ATOM 685 N N . ALA A 1 88 ? -17.377 1.172 13.898 1.00 86.00 88 ALA A N 1
ATOM 686 C CA . ALA A 1 88 ? -18.010 2.303 14.566 1.00 86.00 88 ALA A CA 1
ATOM 687 C C . ALA A 1 88 ? -16.959 2.949 15.476 1.00 86.00 88 ALA A C 1
ATOM 689 O O . ALA A 1 88 ? -16.300 2.246 16.243 1.00 86.00 88 ALA A O 1
ATOM 690 N N . ILE A 1 89 ? -16.767 4.261 15.358 1.00 85.19 89 ILE A N 1
ATOM 691 C CA . ILE A 1 89 ? -15.771 4.994 16.140 1.00 85.19 89 ILE A CA 1
ATOM 692 C C . ILE A 1 89 ? -16.490 5.740 17.256 1.00 85.19 89 ILE A C 1
ATOM 694 O O . ILE A 1 89 ? -17.345 6.585 17.002 1.00 85.19 89 ILE A O 1
ATOM 698 N N . GLU A 1 90 ? -16.138 5.408 18.493 1.00 83.69 90 GLU A N 1
ATOM 699 C CA . GLU A 1 90 ? -16.617 6.102 19.681 1.00 83.69 90 GLU A CA 1
ATOM 700 C C . GLU A 1 90 ? -15.643 7.238 20.015 1.00 83.69 90 GLU A C 1
ATOM 702 O O . GLU A 1 90 ? -14.462 7.005 20.275 1.00 83.69 90 GLU A O 1
ATOM 707 N N . GLU A 1 91 ? -16.130 8.477 19.983 1.00 80.75 91 GLU A N 1
ATOM 708 C CA . GLU A 1 91 ? -15.377 9.651 20.416 1.00 80.75 91 GLU A CA 1
ATOM 709 C C . GLU A 1 91 ? -15.863 10.060 21.806 1.00 80.75 91 GLU A C 1
ATOM 711 O O . GLU A 1 91 ? -16.988 10.534 21.975 1.00 80.75 91 GLU A O 1
ATOM 716 N N . GLU A 1 92 ? -15.022 9.875 22.824 1.00 76.31 92 GLU A N 1
ATOM 717 C CA . GLU A 1 92 ? -15.338 10.396 24.148 1.00 76.31 92 GLU A CA 1
ATOM 718 C C . GLU A 1 92 ? -15.027 11.893 24.198 1.00 76.31 92 GLU A C 1
ATOM 720 O O . GLU A 1 92 ? -13.872 12.323 24.179 1.00 76.31 92 GLU A O 1
ATOM 725 N N . THR A 1 93 ? -16.078 12.709 24.270 1.00 68.44 93 THR A N 1
ATOM 726 C CA . THR A 1 93 ? -15.933 14.156 24.420 1.00 68.44 93 THR A CA 1
ATOM 727 C C . THR A 1 93 ? -15.249 14.470 25.749 1.00 68.44 93 THR A C 1
ATOM 729 O O . THR A 1 93 ? -15.707 14.028 26.810 1.00 68.44 93 THR A O 1
ATOM 732 N N . LEU A 1 94 ? -14.175 15.261 25.701 1.00 59.44 94 LEU A N 1
ATOM 733 C CA . LEU A 1 94 ? -13.412 15.696 26.871 1.00 59.44 94 LEU A CA 1
ATOM 734 C C . LEU A 1 94 ? -14.354 16.252 27.961 1.00 59.44 94 LEU A C 1
ATOM 736 O O . LEU A 1 94 ? -14.960 17.305 27.785 1.00 59.44 94 LEU A O 1
ATOM 740 N N . GLY A 1 95 ? -14.478 15.532 29.082 1.00 58.38 95 GLY A N 1
ATOM 741 C CA . GLY A 1 95 ? -15.323 15.911 30.226 1.00 58.38 95 GLY A CA 1
ATOM 742 C C . GLY A 1 95 ? -16.479 14.957 30.556 1.00 58.38 95 GLY A C 1
ATOM 743 O O . GLY A 1 95 ? -17.045 15.076 31.643 1.00 58.38 95 GLY A O 1
ATOM 744 N N . ALA A 1 96 ? -16.796 13.971 29.707 1.00 58.75 96 ALA A N 1
ATOM 745 C CA . ALA A 1 96 ? -17.847 12.983 29.998 1.00 58.75 96 ALA A CA 1
ATOM 746 C C . ALA A 1 96 ? -17.548 12.164 31.273 1.00 58.75 96 ALA A C 1
ATOM 748 O O . ALA A 1 96 ? -18.420 11.995 32.129 1.00 58.75 96 ALA A O 1
ATOM 749 N N . HIS A 1 97 ? -16.279 11.804 31.488 1.00 60.88 97 HIS A N 1
ATOM 750 C CA . HIS A 1 97 ? -15.818 11.115 32.698 1.00 60.88 97 HIS A CA 1
ATOM 751 C C . HIS A 1 97 ? -15.891 11.974 33.989 1.00 60.88 97 HIS A C 1
ATOM 753 O O . HIS A 1 97 ? -15.760 11.442 35.092 1.00 60.88 97 HIS A O 1
ATOM 759 N N . GLN A 1 98 ? -16.100 13.298 33.901 1.00 53.66 98 GLN A N 1
ATOM 760 C CA . GLN A 1 98 ? -16.165 14.192 35.074 1.00 53.66 98 GLN A CA 1
ATOM 761 C C . GLN A 1 98 ? -17.573 14.708 35.407 1.00 53.66 98 GLN A C 1
ATOM 763 O O . GLN A 1 98 ? -17.777 15.256 36.490 1.00 53.66 98 GLN A O 1
ATOM 768 N N . ALA A 1 99 ? -18.570 14.496 34.544 1.00 53.62 99 ALA A N 1
ATOM 769 C CA . ALA A 1 99 ? -19.933 14.981 34.783 1.00 53.62 99 ALA A CA 1
ATOM 770 C C . ALA A 1 99 ? -20.787 14.057 35.679 1.00 53.62 99 ALA A C 1
ATOM 772 O O . ALA A 1 99 ? -21.820 14.485 36.189 1.00 53.62 99 ALA A O 1
ATOM 773 N N . VAL A 1 100 ? -20.356 12.812 35.921 1.00 57.47 100 VAL A N 1
ATOM 774 C CA . VAL A 1 100 ? -21.117 11.812 36.706 1.00 57.47 100 VAL A CA 1
ATOM 775 C C . VAL A 1 100 ? -20.833 11.884 38.223 1.00 57.47 100 VAL A C 1
ATOM 777 O O . VAL A 1 100 ? -21.506 11.231 39.014 1.00 57.47 100 VAL A O 1
ATOM 780 N N . GLY A 1 101 ? -19.870 12.703 38.670 1.00 51.66 101 GLY A N 1
ATOM 781 C CA . GLY A 1 101 ? -19.388 12.700 40.063 1.00 51.66 101 GLY A CA 1
ATOM 782 C C . GLY A 1 101 ? -19.901 13.802 41.003 1.00 51.66 101 GLY A C 1
ATOM 783 O O . GLY A 1 101 ? -19.646 13.719 42.202 1.00 51.66 101 GLY A O 1
ATOM 784 N N . SER A 1 102 ? -20.603 14.831 40.517 1.00 50.53 102 SER A N 1
ATOM 785 C CA . SER A 1 102 ? -20.787 16.076 41.296 1.00 50.53 102 SER A CA 1
ATOM 786 C C . SER A 1 102 ? -22.157 16.275 41.962 1.00 50.53 102 SER A C 1
ATOM 788 O O . SER A 1 102 ? -22.393 17.339 42.529 1.00 50.53 102 SER A O 1
ATOM 790 N N . SER A 1 103 ? -23.075 15.300 41.947 1.00 49.66 103 SER A N 1
ATOM 791 C CA . SER A 1 103 ? -24.447 15.515 42.451 1.00 49.66 103 SER A CA 1
ATOM 792 C C . SER A 1 103 ? -24.729 15.080 43.898 1.00 49.66 103 SER A C 1
ATOM 794 O O . SER A 1 103 ? -25.827 15.345 44.377 1.00 49.66 103 SER A O 1
ATOM 796 N N . ASN A 1 104 ? -23.787 14.461 44.629 1.00 47.78 104 ASN A N 1
ATOM 797 C CA . ASN A 1 104 ? -24.093 13.823 45.928 1.00 47.78 104 ASN A CA 1
ATOM 798 C C . ASN A 1 104 ? -23.305 14.341 47.150 1.00 47.78 104 ASN A C 1
ATOM 800 O O . ASN A 1 104 ? -23.113 13.596 48.107 1.00 47.78 104 ASN A O 1
ATOM 804 N N . LEU A 1 105 ? -22.887 15.609 47.189 1.00 46.69 105 LEU A N 1
ATOM 805 C CA . LEU A 1 105 ? -22.302 16.198 48.406 1.00 46.69 105 LEU A CA 1
ATOM 806 C C . LEU A 1 105 ? -23.228 17.253 49.026 1.00 46.69 105 LEU A C 1
ATOM 808 O O . LEU A 1 105 ? -22.936 18.444 49.040 1.00 46.69 105 LEU A O 1
ATOM 812 N N . SER A 1 106 ? -24.349 16.785 49.581 1.00 50.81 106 SER A N 1
ATOM 813 C CA . SER A 1 106 ? -25.018 17.449 50.705 1.00 50.81 106 SER A CA 1
ATOM 814 C C . SER A 1 106 ? -24.860 16.546 51.923 1.00 50.81 106 SER A C 1
ATOM 816 O O . SER A 1 106 ? -25.549 15.541 52.067 1.00 50.81 106 SER A O 1
ATOM 818 N N . GLY A 1 107 ? -23.871 16.846 52.759 1.00 53.34 107 GLY A N 1
ATOM 819 C CA . GLY A 1 107 ? -23.559 16.030 53.924 1.00 53.34 107 GLY A CA 1
ATOM 820 C C . GLY A 1 107 ? -22.425 16.631 54.737 1.00 53.34 107 GLY A C 1
ATOM 821 O O . GLY A 1 107 ? -21.271 16.293 54.523 1.00 53.34 107 GLY A O 1
ATOM 822 N N . HIS A 1 108 ? -22.787 17.555 55.631 1.00 52.72 108 HIS A N 1
ATOM 823 C CA . HIS A 1 108 ? -22.087 17.917 56.868 1.00 52.72 108 HIS A CA 1
ATOM 824 C C . HIS A 1 108 ? -20.551 17.783 56.889 1.00 52.72 108 HIS A C 1
ATOM 826 O O . HIS A 1 108 ? -20.006 16.778 57.338 1.00 52.72 108 HIS A O 1
ATOM 832 N N . ALA A 1 109 ? -19.849 18.864 56.542 1.00 40.22 109 ALA A N 1
ATOM 833 C CA . ALA A 1 109 ? -18.462 19.040 56.957 1.00 40.22 109 ALA A CA 1
ATOM 834 C C . ALA A 1 109 ? -18.426 19.535 58.417 1.00 40.22 109 ALA A C 1
ATOM 836 O O . ALA A 1 109 ? -18.690 20.706 58.692 1.00 40.22 109 ALA A O 1
ATOM 837 N N . ILE A 1 110 ? -18.129 18.631 59.354 1.00 48.00 110 ILE A N 1
ATOM 838 C CA . ILE A 1 110 ? -17.638 18.975 60.694 1.00 48.00 110 ILE A CA 1
ATOM 839 C C . ILE A 1 110 ? -16.119 19.118 60.573 1.00 48.00 110 ILE A C 1
ATOM 841 O O . ILE A 1 110 ? -15.436 18.153 60.244 1.00 48.00 110 ILE A O 1
ATOM 845 N N . PHE A 1 111 ? -15.610 20.325 60.817 1.00 41.88 111 PHE A N 1
ATOM 846 C CA . PHE A 1 111 ? -14.186 20.568 61.036 1.00 41.88 111 PHE A CA 1
ATOM 847 C C . PHE A 1 111 ? -13.846 20.227 62.495 1.00 41.88 111 PHE A C 1
ATOM 849 O O . PHE A 1 111 ? -14.445 20.795 63.411 1.00 41.88 111 PHE A O 1
ATOM 856 N N . ILE A 1 112 ? -12.884 19.326 62.686 1.00 59.41 112 ILE A N 1
ATOM 857 C CA . ILE A 1 112 ? -12.024 19.225 63.875 1.00 59.41 112 ILE A CA 1
ATOM 858 C C . ILE A 1 112 ? -10.580 19.288 63.402 1.00 59.41 112 ILE A C 1
ATOM 860 O O . ILE A 1 112 ? -10.287 18.639 62.372 1.00 59.41 112 ILE A O 1
#

Radius of gyration: 30.31 Å; Cα contacts (8 Å, |Δi|>4): 51; chains: 1; bounding box: 55×60×100 Å

Sequence (112 aa):
MLRPRSGPSKRRFASPNVEDAIVGLPGIKLRSPDFLLPWLVWEYGLTEVAPYIGDPGLAIREGLIWRHRRGTTDALECALGWIGISPAIEEETLGAHQAVGSSNLSGHAIFI

Foldseek 3Di:
DDDDDPDDDPPDPPDDDPVVVVVVPPCCLVVPDPVCLVVLCVVVVLVVQCVLQVRSVVSNVLVVVLVVQPPDPVSVQSSCVSNPDGDDDDDDDPCPVPPVPPDPPPDDDDDD

Mean predicted aligned error: 13.85 Å

InterPro domains:
  IPR006521 Tail protein I [PF09684] (32-91)

pLDDT: mean 80.01, std 17.77, range [40.22, 96.56]

Organism: NCBI:txid2126337

Secondary structure (DSSP, 8-state):
-PPP----------PPPHHHHHHH-TTTTTS--GGGHHHHHHHHT-TTTHHHH--HHHHHHHHHHHHHHTTSHHHHHHHHHHTT--PPPP---TTGGGTTSSS---S-----

Solvent-accessible surface area (backbone atoms only — not comparable to full-atom values): 7483 Å² total; per-residue (Å²): 140,82,81,81,81,82,68,85,76,75,80,70,76,78,73,72,55,67,69,60,50,59,70,54,52,76,61,36,88,80,66,56,57,78,87,48,35,67,55,49,32,53,75,69,68,35,68,87,56,30,76,57,57,70,44,58,70,56,28,49,60,53,47,56,54,38,62,78,38,60,95,43,70,67,28,50,45,53,60,36,44,54,73,74,41,85,77,85,84,85,80,82,60,94,58,64,91,63,70,81,72,77,86,79,86,85,75,85,88,79,88,130